Protein AF-A0A7C8E523-F1 (afdb_monomer_lite)

Radius of gyration: 15.95 Å; chains: 1; bounding box: 44×47×38 Å

Structure (mmCIF, N/CA/C/O backbone):
data_AF-A0A7C8E523-F1
#
_entry.id   AF-A0A7C8E523-F1
#
loop_
_atom_site.group_PDB
_atom_site.id
_atom_site.type_symbol
_atom_site.label_atom_id
_atom_site.label_alt_id
_atom_site.label_comp_id
_atom_site.label_asym_id
_atom_site.label_entity_id
_atom_site.label_seq_id
_atom_site.pdbx_PDB_ins_code
_atom_site.Cartn_x
_atom_site.Cartn_y
_atom_site.Cartn_z
_atom_site.occupancy
_atom_site.B_iso_or_equiv
_atom_site.auth_seq_id
_atom_site.auth_comp_id
_atom_site.auth_asym_id
_atom_site.auth_atom_id
_atom_site.pdbx_PDB_model_num
ATOM 1 N N . MET A 1 1 ? 14.913 -27.313 1.415 1.00 33.88 1 MET A N 1
ATOM 2 C CA . MET A 1 1 ? 14.276 -27.348 0.083 1.00 33.88 1 MET A CA 1
ATOM 3 C C . MET A 1 1 ? 13.780 -25.950 -0.189 1.00 33.88 1 MET A C 1
ATOM 5 O O . MET A 1 1 ? 12.986 -25.468 0.603 1.00 33.88 1 MET A O 1
ATOM 9 N N . ILE A 1 2 ? 14.310 -25.283 -1.211 1.00 31.44 2 ILE A N 1
ATOM 10 C CA . ILE A 1 2 ? 13.779 -23.993 -1.655 1.00 31.44 2 ILE A CA 1
ATOM 11 C C . ILE A 1 2 ? 12.565 -24.339 -2.511 1.00 31.44 2 ILE A C 1
ATOM 13 O O . ILE A 1 2 ? 12.725 -24.904 -3.593 1.00 31.44 2 ILE A O 1
ATOM 17 N N . ASP A 1 3 ? 11.370 -24.099 -1.979 1.00 36.22 3 ASP A N 1
ATOM 18 C CA . ASP A 1 3 ? 10.141 -24.196 -2.757 1.00 36.22 3 ASP A CA 1
ATOM 19 C C . ASP A 1 3 ? 10.175 -23.030 -3.747 1.00 36.22 3 ASP A C 1
ATOM 21 O O . ASP A 1 3 ? 10.008 -21.867 -3.385 1.00 36.22 3 ASP A O 1
ATOM 25 N N . THR A 1 4 ? 10.561 -23.323 -4.986 1.00 41.69 4 THR A N 1
ATOM 26 C CA . THR A 1 4 ? 10.609 -22.336 -6.063 1.00 41.69 4 THR A CA 1
ATOM 27 C C . THR A 1 4 ? 9.168 -22.077 -6.481 1.00 41.69 4 THR A C 1
ATOM 29 O O . THR A 1 4 ? 8.659 -22.687 -7.423 1.00 41.69 4 THR A O 1
ATOM 32 N N . GLU A 1 5 ? 8.477 -21.218 -5.725 1.00 50.28 5 GLU A N 1
ATOM 33 C CA . GLU A 1 5 ? 7.134 -20.768 -6.069 1.00 50.28 5 GLU A CA 1
ATOM 34 C C . GLU A 1 5 ? 7.181 -20.141 -7.467 1.00 50.28 5 GLU A C 1
ATOM 36 O O . GLU A 1 5 ? 7.827 -19.125 -7.726 1.00 50.28 5 GLU A O 1
ATOM 41 N N . LYS A 1 6 ? 6.543 -20.851 -8.402 1.00 57.84 6 LYS A N 1
ATOM 42 C CA . LYS A 1 6 ? 6.374 -20.477 -9.803 1.00 57.84 6 LYS A CA 1
ATOM 43 C C . LYS A 1 6 ? 5.818 -19.059 -9.880 1.00 57.84 6 LYS A C 1
ATOM 45 O O . LYS A 1 6 ? 4.938 -18.712 -9.104 1.00 57.84 6 LYS A O 1
ATOM 50 N N . ILE A 1 7 ? 6.248 -18.283 -10.871 1.00 56.88 7 ILE A N 1
ATOM 51 C CA . ILE A 1 7 ? 5.566 -17.042 -11.251 1.00 56.88 7 ILE A CA 1
ATOM 52 C C . ILE A 1 7 ? 4.082 -17.368 -11.499 1.00 56.88 7 ILE A C 1
ATOM 54 O O . ILE A 1 7 ? 3.750 -18.089 -12.442 1.00 56.88 7 ILE A O 1
ATOM 58 N N . ILE A 1 8 ? 3.195 -16.881 -10.627 1.00 62.34 8 ILE A N 1
ATOM 59 C CA . ILE A 1 8 ? 1.744 -17.064 -10.752 1.00 62.34 8 ILE A CA 1
ATOM 60 C C . ILE A 1 8 ? 1.181 -15.852 -11.488 1.00 62.34 8 ILE A C 1
ATOM 62 O O . ILE A 1 8 ? 1.245 -14.736 -10.978 1.00 62.34 8 ILE A O 1
ATOM 66 N N . VAL A 1 9 ? 0.588 -16.091 -12.660 1.00 60.28 9 VAL A N 1
ATOM 67 C CA . VAL A 1 9 ? -0.217 -15.097 -13.380 1.00 60.28 9 VAL A CA 1
ATOM 68 C C . VAL A 1 9 ? -1.675 -15.279 -12.974 1.00 60.28 9 VAL A C 1
ATOM 70 O O . VAL A 1 9 ? -2.234 -16.369 -13.084 1.00 60.28 9 VAL A O 1
ATOM 73 N N . CYS A 1 10 ? -2.291 -14.220 -12.467 1.00 70.44 10 CYS A N 1
ATOM 74 C CA . CYS A 1 10 ? -3.697 -14.200 -12.072 1.00 70.44 10 CYS A CA 1
ATOM 75 C C . CYS A 1 10 ? -4.268 -12.787 -12.187 1.00 70.44 10 CYS A C 1
ATOM 77 O O . CYS A 1 10 ? -3.531 -11.836 -12.466 1.00 70.44 10 CYS A O 1
ATOM 79 N N . THR A 1 11 ? -5.582 -12.639 -11.993 1.00 82.19 11 THR A N 1
ATOM 80 C CA . THR A 1 11 ? -6.192 -11.306 -11.988 1.00 82.19 11 THR A CA 1
ATOM 81 C C . THR A 1 11 ? -5.631 -10.473 -10.831 1.00 82.19 11 THR A C 1
ATOM 83 O O . THR A 1 11 ? -5.318 -10.998 -9.759 1.00 82.19 11 THR A O 1
ATOM 86 N N . SER A 1 12 ? -5.499 -9.160 -11.035 1.00 82.94 12 SER A N 1
ATOM 87 C CA . SER A 1 12 ? -4.821 -8.279 -10.079 1.00 82.94 12 SER A CA 1
ATOM 88 C C . SER A 1 12 ? -5.441 -8.316 -8.682 1.00 82.94 12 SER A C 1
ATOM 90 O O . SER A 1 12 ? -4.719 -8.404 -7.694 1.00 82.94 12 SER A O 1
ATOM 92 N N . SER A 1 13 ? -6.772 -8.310 -8.580 1.00 81.00 13 SER A N 1
ATOM 93 C CA . SER A 1 13 ? -7.461 -8.377 -7.287 1.00 81.00 13 SER A CA 1
ATOM 94 C C . SER A 1 13 ? -7.292 -9.728 -6.592 1.00 81.00 13 SER A C 1
ATOM 96 O O . SER A 1 13 ? -7.082 -9.751 -5.386 1.00 81.00 13 SER A O 1
ATOM 98 N N . GLU A 1 14 ? -7.330 -10.849 -7.320 1.00 85.94 14 GLU A N 1
ATOM 99 C CA . GLU A 1 14 ? -7.147 -12.182 -6.723 1.00 85.94 14 GLU A CA 1
ATOM 100 C C . GLU A 1 14 ? -5.717 -12.400 -6.228 1.00 85.94 14 GLU A C 1
ATOM 102 O O . GLU A 1 14 ? -5.513 -13.037 -5.192 1.00 85.94 14 GLU A O 1
ATOM 107 N N . ALA A 1 15 ? -4.723 -11.881 -6.957 1.00 86.81 15 ALA A N 1
ATOM 108 C CA . ALA A 1 15 ? -3.331 -11.879 -6.515 1.00 86.81 15 ALA A CA 1
ATOM 109 C C . ALA A 1 15 ? -3.206 -11.161 -5.171 1.00 86.81 15 ALA A C 1
ATOM 111 O O . ALA A 1 15 ? -2.698 -11.721 -4.203 1.00 86.81 15 ALA A O 1
ATOM 112 N N . ILE A 1 16 ? -3.745 -9.940 -5.103 1.00 91.81 16 ILE A N 1
ATOM 113 C CA . ILE A 1 16 ? -3.666 -9.101 -3.913 1.00 91.81 16 ILE A CA 1
ATOM 114 C C . ILE A 1 16 ? -4.429 -9.744 -2.749 1.00 91.81 16 ILE A C 1
ATOM 116 O O . ILE A 1 16 ? -3.859 -9.891 -1.672 1.00 91.81 16 ILE A O 1
ATOM 120 N N . SER A 1 17 ? -5.671 -10.199 -2.947 1.00 91.94 17 SER A N 1
ATOM 121 C CA . SER A 1 17 ? -6.463 -10.838 -1.885 1.00 91.94 17 SER A CA 1
ATOM 122 C C . SER A 1 17 ? -5.782 -12.086 -1.317 1.00 91.94 17 SER A C 1
ATOM 124 O O . SER A 1 17 ? -5.749 -12.257 -0.097 1.00 91.94 17 SER A O 1
ATOM 126 N N . ARG A 1 18 ? -5.191 -12.939 -2.167 1.00 91.00 18 ARG A N 1
ATOM 127 C CA . ARG A 1 18 ? -4.442 -14.121 -1.706 1.00 91.00 18 ARG A CA 1
ATOM 128 C C . ARG A 1 18 ? -3.192 -13.739 -0.930 1.00 91.00 18 ARG A C 1
ATOM 130 O O . ARG A 1 18 ? -2.948 -14.305 0.133 1.00 91.00 18 ARG A O 1
ATOM 137 N N . SER A 1 19 ? -2.435 -12.760 -1.416 1.00 92.50 19 SER A N 1
ATOM 138 C CA . SER A 1 19 ? -1.250 -12.279 -0.711 1.00 92.50 19 SER A CA 1
ATOM 139 C C . SER A 1 19 ? -1.604 -11.682 0.646 1.00 92.50 19 SER A C 1
ATOM 141 O O . SER A 1 19 ? -0.958 -12.008 1.632 1.00 92.50 19 SER A O 1
ATOM 143 N N . ILE A 1 20 ? -2.679 -10.896 0.736 1.00 92.50 20 ILE A N 1
ATOM 144 C CA . ILE A 1 20 ? -3.167 -10.305 1.992 1.00 92.50 20 ILE A CA 1
ATOM 145 C C . ILE A 1 20 ? -3.595 -11.370 3.004 1.00 92.50 20 ILE A C 1
ATOM 147 O O . ILE A 1 20 ? -3.511 -11.138 4.205 1.00 92.50 20 ILE A O 1
ATOM 151 N N . ALA A 1 21 ? -4.056 -12.539 2.563 1.00 91.38 21 ALA A N 1
ATOM 152 C CA . ALA A 1 21 ? -4.361 -13.638 3.475 1.00 91.38 21 ALA A CA 1
ATOM 153 C C . ALA A 1 21 ? -3.099 -14.320 4.037 1.00 91.38 21 ALA A C 1
ATOM 155 O O . ALA A 1 21 ? -3.162 -14.897 5.119 1.00 91.38 21 ALA A O 1
ATOM 156 N N . ARG A 1 22 ? -1.967 -14.257 3.322 1.00 92.12 22 ARG A N 1
ATOM 157 C CA . ARG A 1 22 ? -0.757 -15.041 3.621 1.00 92.12 22 ARG A CA 1
ATOM 158 C C . ARG A 1 22 ? 0.397 -14.225 4.204 1.00 92.12 22 ARG A C 1
ATOM 160 O O . ARG A 1 22 ? 1.062 -14.715 5.104 1.00 92.12 22 ARG A O 1
ATOM 167 N N . TYR A 1 23 ? 0.612 -13.004 3.724 1.00 93.81 23 TYR A N 1
ATOM 168 C CA . TYR A 1 23 ? 1.811 -12.202 3.990 1.00 93.81 23 TYR A CA 1
ATOM 169 C C . TYR A 1 23 ? 1.462 -10.896 4.687 1.00 93.81 23 TYR A C 1
ATOM 171 O O . TYR A 1 23 ? 0.597 -10.147 4.223 1.00 93.81 23 TYR A O 1
ATOM 179 N N . LYS A 1 24 ? 2.112 -10.633 5.813 1.00 92.81 24 LYS A N 1
ATOM 180 C CA . LYS A 1 24 ? 1.942 -9.442 6.641 1.00 92.81 24 LYS A CA 1
ATOM 181 C C . LYS A 1 24 ? 2.407 -8.173 5.919 1.00 92.81 24 LYS A C 1
ATOM 183 O O . LYS A 1 24 ? 1.689 -7.178 5.924 1.00 92.81 24 LYS A O 1
ATOM 188 N N . ASN A 1 25 ? 3.574 -8.197 5.287 1.00 95.62 25 ASN A N 1
ATOM 189 C CA . ASN A 1 25 ? 4.134 -7.015 4.636 1.00 95.62 25 ASN A CA 1
ATOM 190 C C . ASN A 1 25 ? 4.219 -7.246 3.125 1.00 95.62 25 ASN A C 1
ATOM 192 O O . ASN A 1 25 ? 4.961 -8.106 2.649 1.00 95.62 25 ASN A O 1
ATOM 196 N N . ILE A 1 26 ? 3.449 -6.470 2.362 1.00 96.25 26 ILE A N 1
ATOM 197 C CA . ILE A 1 26 ? 3.283 -6.633 0.913 1.00 96.25 26 ILE A CA 1
ATOM 198 C C . ILE A 1 26 ? 3.663 -5.340 0.196 1.00 96.25 26 ILE A C 1
ATOM 200 O O . ILE A 1 26 ? 3.241 -4.258 0.602 1.00 96.25 26 ILE A O 1
ATOM 204 N N . ILE A 1 27 ? 4.380 -5.457 -0.920 1.00 96.06 27 ILE A N 1
ATOM 205 C CA . ILE A 1 27 ? 4.540 -4.364 -1.886 1.00 96.06 27 ILE A CA 1
ATOM 206 C C . ILE A 1 27 ? 3.623 -4.620 -3.077 1.00 96.06 27 ILE A C 1
ATOM 208 O O . ILE A 1 27 ? 3.571 -5.726 -3.607 1.00 96.06 27 ILE A O 1
ATOM 212 N N . ILE A 1 28 ? 2.918 -3.590 -3.527 1.00 95.62 28 ILE A N 1
ATOM 213 C CA . ILE A 1 28 ? 2.158 -3.579 -4.773 1.00 95.62 28 ILE A CA 1
ATOM 214 C C . ILE A 1 28 ? 2.772 -2.517 -5.673 1.00 95.62 28 ILE A C 1
ATOM 216 O O . ILE A 1 28 ? 2.649 -1.318 -5.417 1.00 95.62 28 ILE A O 1
ATOM 220 N N . CYS A 1 29 ? 3.410 -2.955 -6.748 1.00 93.31 29 CYS A N 1
ATOM 221 C CA . CYS A 1 29 ? 4.020 -2.086 -7.741 1.00 93.31 29 CYS A CA 1
ATOM 222 C C . CYS A 1 29 ? 3.433 -2.314 -9.135 1.00 93.31 29 CYS A C 1
ATOM 224 O O . CYS A 1 29 ? 2.450 -3.037 -9.299 1.00 93.31 29 CYS A O 1
ATOM 226 N N . GLY A 1 30 ? 3.902 -1.547 -10.115 1.00 91.44 30 GLY A N 1
ATOM 227 C CA . GLY A 1 30 ? 3.398 -1.607 -11.481 1.00 91.44 30 GLY A CA 1
ATOM 228 C C . GLY A 1 30 ? 3.391 -0.256 -12.175 1.00 91.44 30 GLY A C 1
ATOM 229 O O . GLY A 1 30 ? 3.460 0.812 -11.546 1.00 91.44 30 GLY A O 1
ATOM 230 N N . ILE A 1 31 ? 3.231 -0.296 -13.494 1.00 86.31 31 ILE A N 1
ATOM 231 C CA . ILE A 1 31 ? 3.209 0.896 -14.346 1.00 86.31 31 ILE A CA 1
ATOM 232 C C . ILE A 1 31 ? 2.026 1.832 -14.019 1.00 86.31 31 ILE A C 1
ATOM 234 O O . ILE A 1 31 ? 1.123 1.532 -13.230 1.00 86.31 31 ILE A O 1
ATOM 238 N N . GLN A 1 32 ? 2.037 3.036 -14.588 1.00 86.25 32 GLN A N 1
ATOM 239 C CA . GLN A 1 32 ? 0.924 3.974 -14.436 1.00 86.25 32 GLN A CA 1
ATOM 240 C C . GLN A 1 32 ? -0.334 3.426 -15.130 1.00 86.25 32 GLN A C 1
ATOM 242 O O . GLN A 1 32 ? -0.249 2.884 -16.224 1.00 86.25 32 GLN A O 1
ATOM 247 N N . GLY A 1 33 ? -1.502 3.593 -14.502 1.00 87.06 33 GLY A N 1
ATOM 248 C CA . GLY A 1 33 ? -2.795 3.227 -15.096 1.00 87.06 33 GLY A CA 1
ATOM 249 C C . GLY A 1 33 ? -3.336 1.843 -14.723 1.00 87.06 33 GLY A C 1
ATOM 250 O O . GLY A 1 33 ? -4.537 1.637 -14.833 1.00 87.06 33 GLY A O 1
ATOM 251 N N . VAL A 1 34 ? -2.526 0.939 -14.159 1.00 91.38 34 VAL A N 1
ATOM 252 C CA . VAL A 1 34 ? -2.961 -0.430 -13.768 1.00 91.38 34 VAL A CA 1
ATOM 253 C C . VAL A 1 34 ? -3.833 -0.488 -12.501 1.00 91.38 34 VAL A C 1
ATOM 255 O O . VAL A 1 34 ? -4.129 -1.559 -11.978 1.00 91.38 34 VAL A O 1
ATOM 258 N N . GLY A 1 35 ? -4.227 0.669 -11.961 1.00 91.44 35 GLY A N 1
ATOM 259 C CA . GLY A 1 35 ? -5.176 0.755 -10.850 1.00 91.44 35 GLY A CA 1
ATOM 260 C C . GLY A 1 35 ? -4.694 0.157 -9.525 1.00 91.44 35 GLY A C 1
ATOM 261 O O . GLY A 1 35 ? -5.516 -0.409 -8.818 1.00 91.44 35 GLY A O 1
ATOM 262 N N . LYS A 1 36 ? -3.401 0.276 -9.173 1.00 93.62 36 LYS A N 1
ATOM 263 C CA . LYS A 1 36 ? -2.804 -0.295 -7.940 1.00 93.62 36 LYS A CA 1
ATOM 264 C C . LYS A 1 36 ? -3.674 -0.100 -6.697 1.00 93.62 36 LYS A C 1
ATOM 266 O O . LYS A 1 36 ? -4.232 -1.067 -6.198 1.00 93.62 36 LYS A O 1
ATOM 271 N N . LEU A 1 37 ? -3.877 1.148 -6.271 1.00 93.06 37 LEU A N 1
ATOM 272 C CA . LEU A 1 37 ? -4.675 1.462 -5.082 1.00 93.06 37 LEU A CA 1
ATOM 273 C C . LEU A 1 37 ? -6.139 1.031 -5.219 1.00 93.06 37 LEU A C 1
ATOM 275 O O . LEU A 1 37 ? -6.691 0.459 -4.289 1.00 93.06 37 LEU A O 1
ATOM 279 N N . THR A 1 38 ? -6.756 1.201 -6.389 1.00 93.69 38 THR A N 1
ATOM 280 C CA . THR A 1 38 ? -8.117 0.703 -6.645 1.00 93.69 3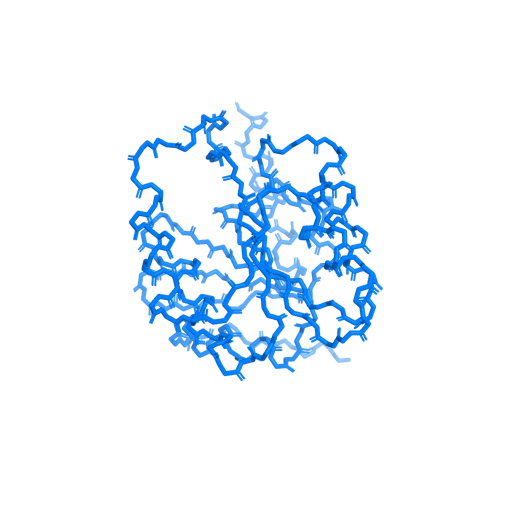8 THR A CA 1
ATOM 281 C C . THR A 1 38 ? -8.231 -0.812 -6.449 1.00 93.69 38 THR A C 1
ATOM 283 O O . THR A 1 38 ? -9.172 -1.276 -5.809 1.00 93.69 38 THR A O 1
ATOM 286 N N . ASN A 1 39 ? -7.289 -1.587 -6.988 1.00 94.88 39 ASN A N 1
ATOM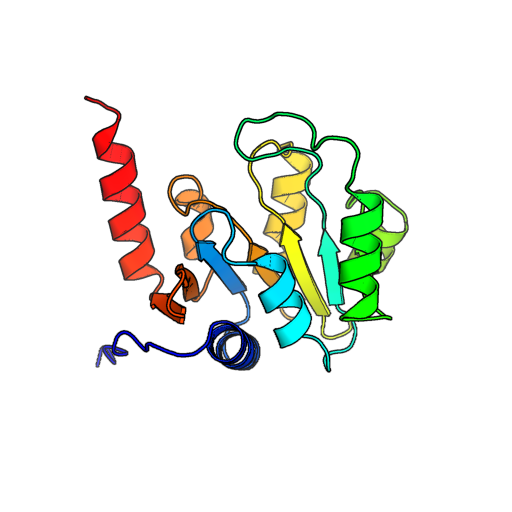 287 C CA . ASN A 1 39 ? -7.271 -3.040 -6.852 1.00 94.88 39 ASN A CA 1
ATOM 288 C C . ASN A 1 39 ? -6.963 -3.461 -5.411 1.00 94.88 39 ASN A C 1
ATOM 290 O O . ASN A 1 39 ? -7.596 -4.390 -4.918 1.00 94.88 39 ASN A O 1
ATOM 294 N N . THR A 1 40 ? -6.084 -2.738 -4.711 1.00 96.19 40 THR A N 1
ATOM 295 C CA . THR A 1 40 ? -5.821 -2.955 -3.283 1.00 96.19 40 THR A CA 1
ATOM 296 C C . THR A 1 40 ? -7.071 -2.742 -2.440 1.00 96.19 40 THR A C 1
ATOM 298 O O . THR A 1 40 ? -7.425 -3.628 -1.672 1.00 96.19 40 THR A O 1
ATOM 301 N N . ILE A 1 41 ? -7.780 -1.619 -2.617 1.00 95.88 41 ILE A N 1
ATOM 302 C CA . ILE A 1 41 ? -9.008 -1.319 -1.864 1.00 95.88 41 ILE A CA 1
ATOM 303 C C . ILE A 1 41 ? -10.085 -2.377 -2.120 1.00 95.88 41 ILE A C 1
ATOM 305 O O . ILE A 1 41 ? -10.701 -2.865 -1.177 1.00 95.88 41 ILE A O 1
ATOM 309 N N . LYS A 1 42 ? -10.265 -2.807 -3.375 1.00 94.25 42 LYS A N 1
ATOM 310 C CA . LYS A 1 42 ? -11.181 -3.913 -3.701 1.00 94.25 42 LYS A CA 1
ATOM 311 C C . LYS A 1 42 ? -10.788 -5.217 -3.006 1.00 94.25 42 LYS A C 1
ATOM 313 O O . LYS A 1 42 ? -11.661 -5.937 -2.535 1.00 94.25 42 LYS A O 1
ATOM 318 N N . ALA A 1 43 ? -9.493 -5.516 -2.928 1.00 94.94 43 ALA A N 1
ATOM 319 C CA . ALA A 1 43 ? -8.994 -6.741 -2.313 1.00 94.94 43 ALA A CA 1
ATOM 320 C C . ALA A 1 43 ? -9.164 -6.781 -0.783 1.00 94.94 43 ALA A C 1
ATOM 322 O O . ALA A 1 43 ? -9.207 -7.872 -0.215 1.00 94.94 43 ALA A O 1
ATOM 323 N N . VAL A 1 44 ? -9.286 -5.619 -0.129 1.00 95.25 44 VAL A N 1
ATOM 324 C CA . VAL A 1 44 ? -9.542 -5.477 1.319 1.00 95.25 44 VAL A CA 1
ATOM 325 C C . VAL A 1 44 ? -10.978 -5.070 1.644 1.00 95.25 44 VAL A C 1
ATOM 327 O O . VAL A 1 44 ? -11.254 -4.697 2.780 1.00 95.25 44 VAL A O 1
ATOM 330 N N . LYS A 1 45 ? -11.897 -5.120 0.672 1.00 94.62 45 LYS A N 1
ATOM 331 C CA . LYS A 1 45 ? -13.265 -4.608 0.827 1.00 94.62 45 LYS A CA 1
ATOM 332 C C . LYS A 1 45 ? -13.955 -5.137 2.088 1.00 94.62 45 LYS A C 1
ATOM 334 O O . LYS A 1 45 ? -14.450 -4.344 2.882 1.00 94.62 45 LYS A O 1
ATOM 339 N N . GLU A 1 46 ? -13.897 -6.451 2.289 1.00 93.56 46 GLU A N 1
ATOM 340 C CA . GLU A 1 46 ? -14.552 -7.159 3.398 1.00 93.56 46 GLU A CA 1
ATOM 341 C C . GLU A 1 46 ? -13.731 -7.166 4.703 1.00 93.56 46 GLU A C 1
ATOM 343 O O . GLU A 1 46 ? -14.141 -7.786 5.679 1.00 93.56 46 GLU A O 1
ATOM 348 N N . ARG A 1 47 ? -12.546 -6.535 4.739 1.00 92.62 47 ARG A N 1
ATOM 349 C CA . ARG A 1 47 ? -11.747 -6.425 5.969 1.00 92.62 47 ARG A CA 1
ATOM 350 C C . ARG A 1 47 ? -12.139 -5.181 6.745 1.00 92.62 47 ARG A C 1
ATOM 352 O O . ARG A 1 47 ? -12.212 -4.104 6.168 1.00 92.62 47 ARG A O 1
ATOM 359 N N . GLU A 1 48 ? -12.313 -5.310 8.047 1.00 93.50 48 GLU A N 1
ATOM 360 C CA . GLU A 1 48 ? -12.466 -4.162 8.942 1.00 93.50 48 GLU A CA 1
ATOM 361 C C . GLU A 1 48 ? -11.112 -3.460 9.151 1.00 93.50 48 GLU A C 1
ATOM 363 O O . GLU A 1 48 ? -10.060 -3.987 8.772 1.00 93.50 48 GLU A O 1
ATOM 368 N N . ASN A 1 49 ? -11.129 -2.263 9.745 1.00 93.62 49 ASN A N 1
ATOM 369 C CA . ASN A 1 49 ? -9.919 -1.576 10.211 1.00 93.62 49 ASN A CA 1
ATOM 370 C C . ASN A 1 49 ? -8.849 -1.365 9.127 1.00 93.62 49 ASN A C 1
ATOM 372 O O . ASN A 1 49 ? -7.655 -1.627 9.319 1.00 93.62 49 ASN A O 1
ATOM 376 N N . VAL A 1 50 ? -9.286 -0.878 7.964 1.00 95.62 50 VAL A N 1
ATOM 377 C CA . VAL A 1 50 ? -8.398 -0.534 6.850 1.00 95.62 50 VAL A CA 1
ATOM 378 C C . VAL A 1 50 ? -8.108 0.958 6.865 1.00 95.62 5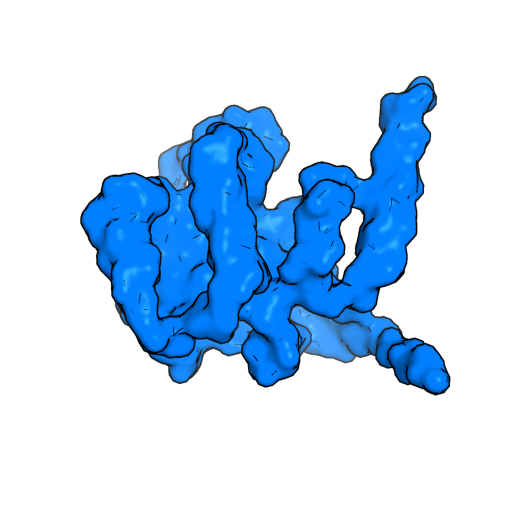0 VAL A C 1
ATOM 380 O O . VAL A 1 50 ? -9.015 1.788 6.787 1.00 95.62 50 VAL A O 1
ATOM 383 N N . TYR A 1 51 ? -6.824 1.287 6.902 1.00 95.56 51 TYR A N 1
ATOM 384 C CA . TYR A 1 51 ? -6.310 2.644 6.949 1.00 95.56 51 TYR A CA 1
ATOM 385 C C . TYR A 1 51 ? -5.509 2.935 5.686 1.00 95.56 51 TYR A C 1
ATOM 387 O O . TYR A 1 51 ? -4.719 2.105 5.242 1.00 95.56 51 TYR A O 1
ATOM 395 N N . LEU A 1 52 ? -5.693 4.119 5.111 1.00 94.94 52 LEU A N 1
ATOM 396 C CA . LEU A 1 52 ? -4.923 4.619 3.978 1.00 94.94 52 LEU A CA 1
ATOM 397 C C . LEU A 1 52 ? -4.115 5.835 4.421 1.00 94.94 52 LEU A C 1
ATOM 399 O O . LEU A 1 52 ? -4.689 6.860 4.783 1.00 94.94 52 LEU A O 1
ATOM 403 N N . VAL A 1 53 ? -2.790 5.724 4.351 1.00 91.69 53 VAL A N 1
ATOM 404 C CA . VAL A 1 53 ? -1.869 6.849 4.512 1.00 91.69 53 VAL A CA 1
ATOM 405 C C . VAL A 1 53 ? -1.548 7.397 3.137 1.00 91.69 53 VAL A C 1
ATOM 407 O O . VAL A 1 53 ? -0.855 6.779 2.321 1.00 91.69 53 VAL A O 1
ATOM 410 N N . GLU A 1 54 ? -2.048 8.592 2.887 1.00 85.62 54 GLU A N 1
ATOM 411 C CA . GLU A 1 54 ? -1.865 9.268 1.616 1.00 85.62 54 GLU A CA 1
ATOM 412 C C . GLU A 1 54 ? -0.447 9.821 1.502 1.00 85.62 54 GLU A C 1
ATOM 414 O O . GLU A 1 54 ? 0.194 10.156 2.500 1.00 85.62 54 GLU A O 1
ATOM 419 N N . ASN A 1 55 ? 0.064 9.897 0.276 1.00 82.56 55 ASN A N 1
ATOM 420 C CA . ASN A 1 55 ? 1.243 10.699 -0.025 1.00 82.56 55 ASN A CA 1
ATOM 421 C C . ASN A 1 55 ? 0.800 11.931 -0.803 1.00 82.56 55 ASN A C 1
ATOM 423 O O . ASN A 1 55 ? 0.160 11.817 -1.853 1.00 82.56 55 ASN A O 1
ATOM 427 N N . THR A 1 56 ? 1.138 13.102 -0.280 1.00 73.62 56 THR A N 1
ATOM 428 C CA . THR A 1 56 ? 0.884 14.402 -0.904 1.00 73.62 56 THR A CA 1
ATOM 429 C C . THR A 1 56 ? 1.760 14.646 -2.127 1.00 73.62 56 THR A C 1
ATOM 431 O O . THR A 1 56 ? 1.399 15.479 -2.963 1.00 73.62 56 THR A O 1
ATOM 434 N N . PHE A 1 57 ? 2.866 13.915 -2.266 1.00 74.50 57 PHE A N 1
ATOM 435 C CA . PHE A 1 57 ? 3.784 14.002 -3.393 1.00 74.50 57 PHE A CA 1
ATOM 436 C C . PHE A 1 57 ? 3.558 12.859 -4.388 1.00 74.50 57 PHE A C 1
ATOM 438 O O . PHE A 1 57 ? 3.134 11.756 -4.035 1.00 74.50 57 PHE A O 1
ATOM 445 N N . ASP A 1 58 ? 3.789 13.141 -5.666 1.00 72.25 58 ASP A N 1
ATOM 446 C CA . ASP A 1 58 ? 3.949 12.121 -6.692 1.00 72.25 58 ASP A CA 1
ATOM 447 C C . ASP A 1 58 ? 5.400 11.612 -6.743 1.00 72.25 58 ASP A C 1
ATOM 449 O O . ASP A 1 58 ? 6.285 12.079 -6.025 1.00 72.25 58 ASP A O 1
ATOM 453 N N . PHE A 1 59 ? 5.643 10.628 -7.607 1.00 67.94 59 PHE A N 1
ATOM 454 C CA . PHE A 1 59 ? 6.972 10.048 -7.811 1.00 67.94 59 PHE A CA 1
ATOM 455 C C . PHE A 1 59 ? 8.010 11.056 -8.347 1.00 67.94 59 PHE A C 1
ATOM 457 O O . PHE A 1 59 ? 9.202 10.820 -8.209 1.00 67.94 59 PHE A O 1
ATOM 464 N N . ASP A 1 60 ? 7.586 12.183 -8.927 1.00 69.75 60 ASP A N 1
ATOM 465 C CA . ASP A 1 60 ? 8.492 13.246 -9.379 1.00 69.75 60 ASP A CA 1
ATOM 466 C C . ASP A 1 60 ? 8.741 14.292 -8.269 1.00 69.75 60 ASP A C 1
ATOM 468 O O . ASP A 1 60 ? 9.369 15.324 -8.515 1.00 69.75 60 ASP A O 1
ATOM 472 N N . GLY A 1 61 ? 8.222 14.065 -7.054 1.00 69.06 61 GLY A N 1
ATOM 473 C CA . GLY A 1 61 ? 8.324 14.984 -5.919 1.00 69.06 61 GLY A CA 1
ATOM 474 C C . GLY A 1 61 ? 7.405 16.203 -6.032 1.00 69.06 61 GLY A C 1
ATOM 475 O O . GLY A 1 61 ? 7.562 17.169 -5.284 1.00 69.06 61 GLY A O 1
ATOM 476 N N . LYS A 1 62 ? 6.441 16.197 -6.958 1.00 75.62 62 LYS A N 1
ATOM 477 C CA . LYS A 1 62 ? 5.475 17.287 -7.124 1.00 75.62 62 LYS A CA 1
ATOM 478 C C . LYS A 1 62 ? 4.253 17.028 -6.263 1.00 75.62 62 LYS A C 1
ATOM 480 O O . LYS A 1 62 ? 3.796 15.900 -6.116 1.00 75.62 62 LYS A O 1
ATOM 485 N N . THR A 1 63 ? 3.672 18.089 -5.717 1.00 74.44 63 THR A N 1
ATOM 486 C CA . THR A 1 63 ? 2.413 17.977 -4.978 1.00 74.44 63 THR A CA 1
ATOM 487 C C . THR A 1 63 ? 1.295 17.505 -5.913 1.00 74.44 63 THR A C 1
ATOM 489 O O . THR A 1 63 ? 1.085 18.098 -6.975 1.00 74.44 63 THR A O 1
ATOM 492 N N . LYS A 1 64 ? 0.554 16.460 -5.524 1.00 70.25 64 LYS A N 1
ATOM 493 C CA . LYS A 1 64 ? -0.568 15.929 -6.313 1.00 70.25 64 LYS A CA 1
ATOM 494 C C . LYS A 1 64 ? -1.611 17.035 -6.575 1.00 70.25 64 LYS A C 1
ATOM 496 O O . LYS A 1 64 ? -2.052 17.732 -5.663 1.00 70.25 64 LYS A O 1
ATOM 501 N N . ALA A 1 65 ? -1.988 17.219 -7.844 1.00 60.88 65 ALA A N 1
ATOM 502 C CA . ALA A 1 65 ? -2.848 18.316 -8.299 1.00 60.88 65 ALA A CA 1
ATOM 503 C C . ALA A 1 65 ? -4.343 18.152 -7.925 1.00 60.88 65 ALA A C 1
ATOM 505 O O . ALA A 1 65 ? -4.809 17.085 -7.518 1.00 60.88 65 ALA A O 1
ATOM 506 N N . ARG A 1 66 ? -5.126 19.232 -8.106 1.00 49.19 66 ARG A N 1
ATOM 507 C CA . ARG A 1 66 ? -6.585 19.290 -7.868 1.00 49.19 66 ARG A CA 1
ATOM 508 C C . ARG A 1 66 ? -7.330 18.193 -8.649 1.00 49.19 66 ARG A C 1
ATOM 510 O O . ARG A 1 66 ? -7.180 18.077 -9.858 1.00 49.19 66 ARG A O 1
ATOM 517 N N . GLY A 1 67 ? -8.178 17.435 -7.951 1.00 58.88 67 GLY A N 1
ATOM 518 C CA . GLY A 1 67 ? -8.902 16.262 -8.476 1.00 58.88 67 GLY A CA 1
ATOM 519 C C . GLY A 1 67 ? -8.957 15.109 -7.472 1.00 58.88 67 GLY A C 1
ATOM 520 O O . GLY A 1 67 ? -9.831 14.250 -7.550 1.00 58.88 67 GLY A O 1
ATOM 521 N N . TYR A 1 68 ? -8.081 15.169 -6.469 1.00 71.62 68 TYR A N 1
ATOM 522 C CA . TYR A 1 68 ? -7.936 14.168 -5.423 1.00 71.62 68 TYR A CA 1
ATOM 523 C C . TYR A 1 68 ? -9.229 13.867 -4.660 1.00 71.62 68 TYR A C 1
ATOM 525 O O . TYR A 1 68 ? -9.541 12.706 -4.450 1.00 71.62 68 TYR A O 1
ATOM 533 N N . LYS A 1 69 ? -10.066 14.874 -4.371 1.00 79.06 69 LYS A N 1
ATOM 534 C CA . LYS A 1 69 ? -11.366 14.645 -3.719 1.00 79.06 69 LYS A CA 1
ATOM 535 C C . LYS A 1 69 ? -12.241 13.634 -4.473 1.00 79.06 69 LYS A C 1
ATOM 537 O O . LYS A 1 69 ? -12.732 12.705 -3.857 1.00 79.06 69 LYS A O 1
ATOM 542 N N . ARG A 1 70 ? -12.368 13.758 -5.803 1.00 84.94 70 ARG A N 1
ATOM 543 C CA . ARG A 1 70 ? -13.149 12.800 -6.613 1.00 84.94 70 ARG A CA 1
ATOM 544 C C . ARG A 1 70 ? -12.562 11.395 -6.552 1.00 84.94 70 ARG A C 1
ATOM 546 O O . ARG A 1 70 ? -13.294 10.417 -6.624 1.00 84.94 70 ARG A O 1
ATOM 553 N N . TYR A 1 71 ? -11.239 11.311 -6.461 1.00 85.69 71 TYR A N 1
ATOM 554 C CA . TYR A 1 71 ? -10.555 10.040 -6.315 1.00 85.69 71 TYR A CA 1
ATOM 555 C C . TYR A 1 71 ? -10.820 9.421 -4.939 1.00 85.69 71 TYR A C 1
ATOM 557 O O . TYR A 1 71 ? -11.149 8.244 -4.879 1.00 85.69 71 TYR A O 1
ATOM 565 N N . LEU A 1 72 ? -10.788 10.208 -3.861 1.00 86.12 72 LEU A N 1
ATOM 566 C CA . LEU A 1 72 ? -11.156 9.737 -2.523 1.00 86.12 72 LEU A CA 1
ATOM 567 C C . LEU A 1 72 ? -12.619 9.320 -2.441 1.00 86.12 72 LEU A C 1
ATOM 569 O O . LEU A 1 72 ? -12.898 8.240 -1.937 1.00 86.12 72 LEU A O 1
ATOM 573 N N . ASP A 1 73 ? -13.534 10.115 -2.999 1.00 90.12 73 ASP A N 1
ATOM 574 C CA . ASP A 1 73 ? -14.957 9.772 -3.085 1.00 90.12 73 ASP A CA 1
ATOM 575 C C . ASP A 1 73 ? -15.144 8.419 -3.802 1.00 90.12 73 ASP A C 1
ATOM 577 O O . ASP A 1 73 ? -15.938 7.580 -3.380 1.00 90.12 73 ASP A O 1
ATOM 581 N N . TYR A 1 74 ? -14.357 8.164 -4.853 1.00 92.81 74 TYR A N 1
ATOM 582 C CA . TYR A 1 74 ? -14.338 6.866 -5.520 1.00 92.81 74 TYR A CA 1
ATOM 583 C C . TYR A 1 74 ? -13.779 5.749 -4.625 1.00 92.81 74 TYR A C 1
ATOM 585 O O . TYR A 1 74 ? -14.383 4.681 -4.571 1.00 92.81 74 TYR A O 1
ATOM 593 N N . LEU A 1 75 ? -12.683 5.963 -3.889 1.00 92.56 75 LEU A N 1
ATOM 594 C CA . LEU A 1 75 ? -12.170 4.956 -2.948 1.00 92.56 75 LEU A CA 1
ATOM 595 C C . LEU A 1 75 ? -13.191 4.631 -1.847 1.00 92.56 75 LEU A C 1
ATOM 597 O O . LEU A 1 75 ? -13.412 3.454 -1.572 1.00 92.56 75 LEU A O 1
ATOM 601 N N . TYR A 1 76 ? -13.879 5.637 -1.304 1.00 93.94 76 TYR A N 1
ATOM 602 C CA . TYR A 1 76 ? -14.976 5.440 -0.353 1.00 93.94 76 TYR A CA 1
ATOM 603 C C . TYR A 1 76 ? -16.141 4.656 -0.962 1.00 93.94 76 TYR A C 1
ATOM 605 O O . TYR A 1 76 ? -16.708 3.797 -0.299 1.00 93.94 76 TYR A O 1
ATOM 613 N N . SER A 1 77 ? -16.467 4.871 -2.241 1.00 95.31 77 SER A N 1
ATOM 614 C CA . SER A 1 77 ? -17.499 4.067 -2.917 1.00 95.31 77 SER A CA 1
ATOM 615 C C . SER A 1 77 ? -17.123 2.585 -3.074 1.00 95.31 77 SER A C 1
ATOM 617 O O . SER A 1 77 ? -17.993 1.741 -3.278 1.00 95.31 77 SER A O 1
ATOM 619 N N . LEU A 1 78 ? -15.828 2.255 -3.000 1.00 95.06 78 LEU A N 1
ATOM 620 C CA . LEU A 1 78 ? -15.344 0.873 -3.011 1.00 95.06 78 LEU A CA 1
ATOM 621 C C . LEU A 1 78 ? -15.301 0.270 -1.603 1.00 95.06 78 LEU A C 1
ATOM 623 O O . LEU A 1 78 ? -15.517 -0.936 -1.468 1.00 95.06 78 LEU A O 1
ATOM 627 N N . LYS A 1 79 ? -15.009 1.094 -0.588 1.00 95.62 79 LYS A N 1
ATOM 628 C CA . LYS A 1 79 ? -14.953 0.726 0.827 1.00 95.62 79 LYS A CA 1
ATOM 629 C C . LYS A 1 79 ? -15.391 1.904 1.706 1.00 95.62 79 LYS A C 1
ATOM 631 O O . LYS A 1 79 ? -14.624 2.843 1.916 1.00 95.62 79 LYS A O 1
ATOM 636 N N . GLU A 1 80 ? -16.620 1.843 2.208 1.00 94.69 80 GLU A N 1
ATOM 637 C CA . GLU A 1 80 ? -17.271 2.962 2.907 1.00 94.69 80 GLU A CA 1
ATOM 638 C C . GLU A 1 80 ? -16.629 3.283 4.267 1.00 94.69 80 GLU A C 1
ATOM 640 O O . GLU A 1 80 ? -16.581 4.441 4.675 1.00 94.69 80 GLU A O 1
ATOM 645 N N . ASP A 1 81 ? -16.082 2.272 4.939 1.00 94.31 81 ASP A N 1
ATOM 646 C CA . ASP A 1 81 ? -15.415 2.324 6.246 1.00 94.31 81 ASP A CA 1
ATOM 647 C C . ASP A 1 81 ? -13.887 2.524 6.146 1.00 94.31 81 ASP A C 1
ATOM 649 O O . ASP A 1 81 ? -13.150 2.245 7.090 1.00 94.31 81 ASP A O 1
ATOM 653 N N . LEU A 1 82 ? -13.377 2.994 5.001 1.00 95.19 82 LEU A N 1
ATOM 654 C CA . LEU A 1 82 ? -11.954 3.288 4.821 1.00 95.19 82 LEU A CA 1
ATOM 655 C C . LEU A 1 82 ? -11.513 4.480 5.689 1.00 95.19 82 LEU A C 1
ATOM 657 O O . LEU A 1 82 ? -12.011 5.595 5.539 1.00 95.19 82 LEU A O 1
ATOM 661 N N . PHE A 1 83 ? -10.498 4.301 6.533 1.00 93.12 83 PHE A N 1
ATOM 662 C CA . PHE A 1 83 ? -9.944 5.396 7.329 1.00 93.12 83 PHE A CA 1
ATOM 663 C C . PHE A 1 83 ? -8.786 6.082 6.610 1.00 93.12 83 PHE A C 1
ATOM 665 O O . PHE A 1 83 ? -7.688 5.544 6.505 1.00 93.12 83 PHE A O 1
ATOM 672 N N . ILE A 1 84 ? -8.999 7.312 6.154 1.00 90.94 84 ILE A N 1
ATOM 673 C CA . ILE A 1 84 ? -7.935 8.101 5.525 1.00 90.94 84 ILE A CA 1
ATOM 674 C C . ILE A 1 84 ? -7.166 8.905 6.579 1.00 90.94 84 ILE A C 1
ATOM 676 O O . ILE A 1 84 ? -7.758 9.732 7.287 1.00 90.94 84 ILE A O 1
ATOM 680 N N . ILE A 1 85 ? -5.855 8.661 6.644 1.00 88.94 85 ILE A N 1
ATOM 681 C CA . ILE A 1 85 ? -4.875 9.353 7.481 1.00 88.94 85 ILE A CA 1
ATOM 682 C C . ILE A 1 85 ? -4.096 10.323 6.586 1.00 88.94 85 ILE A C 1
ATOM 684 O O . ILE A 1 85 ? -3.286 9.918 5.753 1.00 88.94 85 ILE A O 1
ATOM 688 N N . ASP A 1 86 ? -4.339 11.616 6.777 1.00 80.69 86 ASP A N 1
ATOM 689 C CA . ASP A 1 86 ? -3.657 12.709 6.079 1.00 80.69 86 ASP A CA 1
ATOM 690 C C . ASP A 1 86 ? -2.214 12.893 6.570 1.00 80.69 86 ASP A C 1
ATOM 692 O O . ASP A 1 86 ? -1.307 13.159 5.784 1.00 80.69 86 ASP A O 1
ATOM 696 N N . LYS A 1 87 ? -2.002 12.745 7.882 1.00 78.94 87 LYS A N 1
ATOM 697 C CA . LYS A 1 87 ? -0.693 12.755 8.544 1.00 78.94 87 LYS A CA 1
ATOM 698 C C . LYS A 1 87 ? -0.683 11.767 9.695 1.00 78.94 87 LYS A C 1
ATOM 700 O O . LYS A 1 87 ? -1.630 11.730 10.480 1.00 78.94 87 LYS A O 1
ATOM 705 N N . MET A 1 88 ? 0.425 11.056 9.886 1.00 80.94 88 MET A N 1
ATOM 706 C CA . MET A 1 88 ? 0.581 10.145 11.030 1.00 80.94 88 MET A CA 1
ATOM 707 C C . MET A 1 88 ? 0.532 10.864 12.389 1.00 80.94 88 MET A C 1
ATOM 709 O O . MET A 1 88 ? 0.205 10.255 13.400 1.00 80.94 88 MET A O 1
ATOM 713 N N . THR A 1 89 ? 0.802 12.171 12.415 1.00 78.75 89 THR A N 1
ATOM 714 C CA . THR A 1 89 ? 0.716 13.016 13.616 1.00 78.75 89 THR A CA 1
ATOM 715 C C . THR A 1 89 ? -0.683 13.577 13.890 1.00 78.75 89 THR A C 1
ATOM 717 O O . THR A 1 89 ? -0.895 14.175 14.948 1.00 78.75 89 THR A O 1
ATOM 720 N N . SER A 1 90 ? -1.632 13.407 12.962 1.00 82.94 90 SER A N 1
ATOM 721 C CA . SER A 1 90 ? -3.036 13.789 13.154 1.00 82.94 90 SER A CA 1
ATOM 722 C C . SER A 1 90 ? -3.701 12.934 14.237 1.00 82.94 90 SER A C 1
ATOM 724 O O . SER A 1 90 ? -3.201 11.867 14.594 1.00 82.94 90 SER A O 1
ATOM 726 N N . ASP A 1 91 ? -4.872 13.349 14.721 1.00 84.56 91 ASP A N 1
ATOM 727 C CA . ASP A 1 91 ? -5.638 12.560 15.695 1.00 84.56 91 ASP A CA 1
ATOM 728 C C . ASP A 1 91 ? -6.024 11.179 15.146 1.00 84.56 91 ASP A C 1
ATOM 730 O O . ASP A 1 91 ? -6.006 10.195 15.880 1.00 84.56 91 ASP A O 1
ATOM 734 N N . LYS A 1 92 ? -6.280 11.073 13.834 1.00 84.88 92 LYS A N 1
ATOM 735 C CA . LYS A 1 92 ? -6.515 9.784 13.167 1.00 84.88 92 LYS A CA 1
ATOM 736 C C . LYS A 1 92 ? -5.262 8.913 13.142 1.00 84.88 92 LYS A C 1
ATOM 738 O O . LYS A 1 92 ? -5.356 7.711 13.363 1.00 84.88 92 LYS A O 1
ATOM 743 N N . GLY A 1 93 ? -4.100 9.515 12.890 1.00 83.62 93 GLY A N 1
ATOM 744 C CA . GLY A 1 93 ? -2.814 8.821 12.928 1.00 83.62 93 GLY A CA 1
ATOM 745 C C . GLY A 1 93 ? -2.473 8.314 14.331 1.00 83.62 93 GLY A C 1
ATOM 746 O O . GLY A 1 93 ? -2.085 7.159 14.488 1.00 83.62 93 GLY A O 1
ATOM 747 N N . LYS A 1 94 ? -2.715 9.128 15.365 1.00 84.62 94 LYS A N 1
ATOM 748 C CA . LYS A 1 94 ? -2.557 8.724 16.771 1.00 84.62 94 LYS A CA 1
ATOM 749 C C . LYS A 1 94 ? -3.520 7.607 17.162 1.00 84.62 94 LYS A C 1
ATOM 751 O O . LYS A 1 94 ? -3.076 6.602 17.703 1.00 84.62 94 LYS A O 1
ATOM 756 N N . ALA A 1 95 ? -4.804 7.734 16.821 1.00 85.12 95 ALA A N 1
ATOM 757 C CA . ALA A 1 95 ? -5.796 6.689 17.072 1.00 85.12 95 ALA A CA 1
ATOM 758 C C . ALA A 1 95 ? -5.421 5.372 16.373 1.00 85.12 95 ALA A C 1
ATOM 760 O O . ALA A 1 95 ? -5.546 4.296 16.958 1.00 85.12 95 ALA A O 1
ATOM 761 N N . PHE A 1 96 ? -4.896 5.454 15.145 1.00 87.50 96 PHE A N 1
ATOM 762 C CA . PHE A 1 96 ? -4.337 4.296 14.458 1.00 87.50 96 PHE A CA 1
ATOM 763 C C . PHE A 1 96 ? -3.166 3.690 15.236 1.00 87.50 96 PHE A C 1
ATOM 765 O O . PHE A 1 96 ? -3.170 2.484 15.436 1.00 87.50 96 PHE A O 1
ATOM 772 N N . ILE A 1 97 ? -2.199 4.488 15.702 1.00 85.50 97 ILE A N 1
ATOM 773 C CA . ILE A 1 97 ? -1.037 4.012 16.478 1.00 85.50 97 ILE A CA 1
ATOM 774 C C . ILE A 1 97 ? -1.466 3.322 17.783 1.00 85.50 97 ILE A C 1
ATOM 776 O O . ILE A 1 97 ? -0.917 2.280 18.145 1.00 85.50 97 ILE A O 1
ATOM 780 N N . GLU A 1 98 ? -2.441 3.893 18.488 1.00 85.81 98 GLU A N 1
ATOM 781 C CA . GLU A 1 98 ? -2.886 3.432 19.807 1.00 85.81 98 GLU A CA 1
ATOM 782 C C . GLU A 1 98 ? -3.771 2.181 19.753 1.00 85.81 98 GLU A C 1
ATOM 784 O O . GLU A 1 98 ? -3.791 1.410 20.717 1.00 85.81 98 GLU A O 1
ATOM 789 N N . SER A 1 99 ? -4.462 1.945 18.631 1.00 84.75 99 SER A N 1
ATOM 790 C CA . SER A 1 99 ? -5.299 0.757 18.444 1.00 84.75 99 SER A CA 1
ATOM 791 C C . SER A 1 99 ? -4.498 -0.548 18.628 1.00 84.75 99 SER A C 1
ATOM 793 O O . SER A 1 99 ? -3.276 -0.604 18.438 1.00 84.75 99 SER A O 1
ATOM 795 N N . LYS A 1 100 ? -5.191 -1.615 19.035 1.00 83.00 100 LYS A N 1
ATOM 796 C CA . LYS A 1 100 ? -4.644 -2.969 19.254 1.00 83.00 100 LYS A CA 1
ATOM 797 C C . LYS A 1 100 ? -5.350 -4.039 18.420 1.00 83.00 100 LYS A C 1
ATOM 799 O O . LYS A 1 100 ? -5.137 -5.224 18.636 1.00 83.00 100 LYS A O 1
ATOM 804 N N . GLU A 1 101 ? -6.202 -3.625 17.492 1.00 87.12 101 GLU A N 1
ATOM 805 C CA . GLU A 1 101 ? -6.944 -4.536 16.620 1.00 87.12 101 GLU A CA 1
ATOM 806 C C . GLU A 1 101 ? -6.076 -4.985 15.430 1.00 87.12 101 GLU A C 1
ATOM 808 O O . GLU A 1 101 ? -5.088 -4.315 15.104 1.00 87.12 101 GLU A O 1
ATOM 813 N N . ASP A 1 102 ? -6.440 -6.099 14.777 1.00 89.31 102 ASP A N 1
ATOM 814 C CA . ASP A 1 102 ? -5.847 -6.492 13.486 1.00 89.31 102 ASP A CA 1
ATOM 815 C C . ASP A 1 102 ? -6.200 -5.420 12.452 1.00 89.31 102 ASP A C 1
ATOM 817 O O . ASP A 1 102 ? -7.376 -5.130 12.215 1.00 89.31 102 ASP A O 1
ATOM 821 N N . ARG A 1 103 ? -5.176 -4.785 11.883 1.00 93.12 103 ARG A N 1
ATOM 822 C CA . ARG A 1 103 ? -5.327 -3.613 11.015 1.00 93.12 103 ARG A CA 1
ATOM 823 C C . ARG A 1 103 ? -4.594 -3.808 9.709 1.00 93.12 103 ARG A C 1
ATOM 825 O O . ARG A 1 103 ? -3.494 -4.359 9.667 1.00 93.12 103 ARG A O 1
ATOM 832 N N . VAL A 1 104 ? -5.155 -3.242 8.646 1.00 95.56 104 VAL A N 1
ATOM 833 C CA . VAL A 1 104 ? -4.455 -3.107 7.367 1.00 95.56 104 VAL A CA 1
ATOM 834 C C . VAL A 1 104 ? -4.063 -1.652 7.167 1.00 95.56 104 VAL A C 1
ATOM 836 O O . VAL A 1 104 ? -4.925 -0.781 7.099 1.00 95.56 104 VAL A O 1
ATOM 839 N N . LEU A 1 105 ? -2.767 -1.395 7.035 1.00 96.19 105 LEU A N 1
ATOM 840 C CA . LEU A 1 105 ? -2.215 -0.090 6.703 1.00 96.19 105 LEU A CA 1
ATOM 841 C C . LEU A 1 105 ? -1.782 -0.070 5.239 1.00 96.19 105 LEU A C 1
ATOM 843 O O . LEU A 1 105 ? -0.800 -0.704 4.862 1.00 96.19 105 LEU A O 1
ATOM 847 N N . ILE A 1 106 ? -2.496 0.680 4.411 1.00 96.81 106 ILE A N 1
ATOM 848 C CA . ILE A 1 106 ? -2.147 0.924 3.014 1.00 96.81 106 ILE A CA 1
ATOM 849 C C . ILE A 1 106 ? -1.354 2.225 2.939 1.00 96.81 106 ILE A C 1
ATOM 851 O O . ILE A 1 106 ? -1.836 3.273 3.361 1.00 96.81 106 ILE A O 1
ATOM 855 N N . VAL A 1 107 ? -0.154 2.176 2.371 1.00 94.38 107 VAL A N 1
ATOM 856 C CA . VAL A 1 107 ? 0.720 3.342 2.195 1.00 94.38 107 VAL A CA 1
ATOM 857 C C . VAL A 1 107 ? 0.818 3.661 0.706 1.00 94.38 107 VAL A C 1
ATOM 859 O O . VAL A 1 107 ? 1.342 2.858 -0.060 1.00 94.38 107 VAL A O 1
ATOM 862 N N . ASP A 1 108 ? 0.317 4.822 0.275 1.00 90.94 108 ASP A N 1
ATOM 863 C CA . ASP A 1 108 ? 0.377 5.255 -1.133 1.00 90.94 108 ASP A CA 1
ATOM 864 C C . ASP A 1 108 ? 1.726 5.914 -1.457 1.00 90.94 108 ASP A C 1
ATOM 866 O O . ASP A 1 108 ? 1.818 7.130 -1.585 1.00 90.94 108 ASP A O 1
ATOM 870 N N . GLY A 1 109 ? 2.782 5.114 -1.567 1.00 88.19 109 GLY A N 1
ATOM 871 C CA . GLY A 1 109 ? 4.134 5.537 -1.926 1.00 88.19 109 GLY A CA 1
ATOM 872 C C . GLY A 1 109 ? 4.917 6.134 -0.761 1.00 88.19 109 GLY A C 1
ATOM 873 O O . GLY A 1 109 ? 4.355 6.745 0.153 1.00 88.19 109 GLY A O 1
ATOM 874 N N . ILE A 1 110 ? 6.239 5.978 -0.816 1.00 85.56 110 ILE A N 1
ATOM 875 C CA . ILE A 1 110 ? 7.177 6.544 0.169 1.00 85.56 110 ILE A CA 1
ATOM 876 C C . ILE A 1 110 ? 7.989 7.724 -0.373 1.00 85.56 110 ILE A C 1
ATOM 878 O O . ILE A 1 110 ? 8.493 8.536 0.399 1.00 85.56 110 ILE A O 1
ATOM 882 N N . PHE A 1 111 ? 8.116 7.836 -1.697 1.00 82.12 111 PHE A N 1
ATOM 883 C CA . PHE A 1 111 ? 8.955 8.855 -2.314 1.00 82.12 111 PHE A CA 1
ATOM 884 C C . PHE A 1 111 ? 8.430 10.264 -2.008 1.00 82.12 111 PHE A C 1
ATOM 886 O O . PHE A 1 111 ? 7.228 10.519 -2.097 1.00 82.12 111 PHE A O 1
ATOM 893 N N . GLY A 1 112 ? 9.330 11.179 -1.644 1.00 79.00 112 GLY A N 1
ATOM 894 C CA . GLY A 1 112 ? 8.990 12.562 -1.296 1.00 79.00 112 GLY A CA 1
ATOM 895 C C . G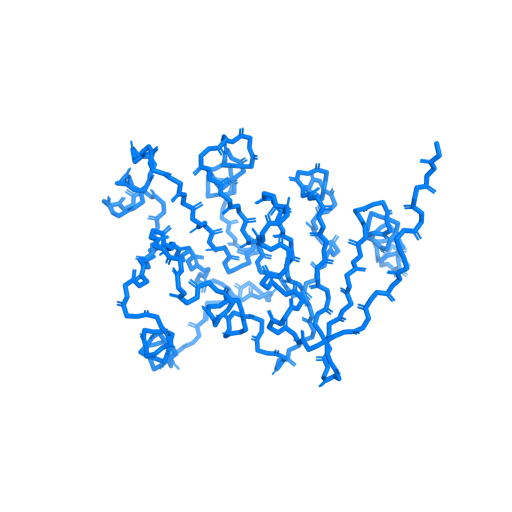LY A 1 112 ? 8.443 12.762 0.123 1.00 79.00 112 GLY A C 1
ATOM 896 O O . GLY A 1 112 ? 8.237 13.907 0.523 1.00 79.00 112 GLY A O 1
ATOM 897 N N . ARG A 1 113 ? 8.241 11.691 0.904 1.00 85.06 113 ARG A N 1
ATOM 898 C CA . ARG A 1 113 ? 7.956 11.810 2.343 1.00 85.06 113 ARG A CA 1
ATOM 899 C C . ARG A 1 113 ? 9.209 12.244 3.100 1.00 85.06 113 ARG A C 1
ATOM 901 O O . ARG A 1 113 ? 10.326 11.942 2.686 1.00 85.06 113 ARG A O 1
ATOM 908 N N . ASN A 1 114 ? 9.022 12.948 4.215 1.00 84.25 114 ASN A N 1
ATOM 909 C CA . ASN A 1 114 ? 10.143 13.289 5.095 1.00 84.25 114 ASN A CA 1
ATOM 910 C C . ASN A 1 114 ? 10.582 12.076 5.940 1.00 84.25 114 ASN A C 1
ATOM 912 O O . ASN A 1 114 ? 9.834 11.111 6.096 1.00 84.25 114 ASN A O 1
ATOM 916 N N . GLU A 1 115 ? 11.788 12.150 6.507 1.00 86.00 115 GLU A N 1
ATOM 917 C CA . GLU A 1 115 ? 12.390 11.069 7.304 1.00 86.00 115 GLU A CA 1
ATOM 918 C C . GLU A 1 115 ? 11.504 10.635 8.478 1.00 86.00 115 GLU A C 1
ATOM 920 O O . GLU A 1 115 ? 11.307 9.443 8.679 1.00 86.00 115 GLU A O 1
ATOM 925 N N . GLN A 1 116 ? 10.882 11.582 9.190 1.00 85.62 116 GLN A N 1
ATOM 926 C CA . GLN A 1 116 ? 10.014 11.273 10.334 1.00 85.62 116 GLN A CA 1
ATOM 927 C C . GLN A 1 116 ? 8.794 10.438 9.924 1.00 85.62 116 GLN A C 1
ATOM 929 O O . GLN A 1 116 ? 8.404 9.510 10.628 1.00 85.62 116 GLN A O 1
ATOM 934 N N . GLU A 1 117 ? 8.176 10.743 8.780 1.00 84.50 117 GLU A N 1
ATOM 935 C CA . GLU A 1 117 ? 7.071 9.938 8.253 1.00 84.50 117 GLU A CA 1
ATOM 936 C C . GLU A 1 117 ? 7.530 8.533 7.859 1.00 84.50 117 GLU A C 1
ATOM 938 O O . GLU A 1 117 ? 6.826 7.563 8.141 1.00 84.50 117 GLU A O 1
ATOM 943 N N . ILE A 1 118 ? 8.704 8.416 7.231 1.00 87.75 118 ILE A N 1
ATOM 944 C CA . ILE A 1 118 ? 9.277 7.125 6.835 1.00 87.75 118 ILE A CA 1
ATOM 945 C C . ILE A 1 118 ? 9.607 6.282 8.069 1.00 87.75 118 ILE A C 1
ATOM 947 O O . ILE A 1 118 ? 9.268 5.101 8.089 1.00 87.75 118 ILE A O 1
ATOM 951 N N . GLU A 1 119 ? 10.207 6.864 9.107 1.00 87.75 119 GLU A N 1
ATOM 952 C CA . GLU A 1 119 ? 10.496 6.185 10.376 1.00 87.75 119 GLU A CA 1
ATOM 953 C C . GLU A 1 119 ? 9.219 5.665 11.043 1.00 87.75 119 GLU A C 1
ATOM 955 O O . GLU A 1 119 ? 9.146 4.497 11.431 1.00 87.75 119 GLU A O 1
ATOM 960 N N . VAL A 1 120 ? 8.178 6.502 11.119 1.00 87.75 120 VAL A N 1
ATOM 961 C CA . VAL A 1 120 ? 6.886 6.102 11.687 1.00 87.75 120 VAL A CA 1
ATOM 962 C C . VAL A 1 120 ? 6.264 4.964 10.880 1.00 87.75 120 VAL A C 1
ATOM 964 O O . VAL A 1 120 ? 5.864 3.964 11.471 1.00 87.75 120 VAL A O 1
ATOM 967 N N . ILE A 1 121 ? 6.222 5.063 9.546 1.00 88.88 121 ILE A N 1
ATOM 968 C CA . ILE A 1 121 ? 5.720 3.981 8.682 1.00 88.88 121 ILE A CA 1
ATOM 969 C C . ILE A 1 121 ? 6.538 2.700 8.895 1.00 88.88 121 ILE A C 1
ATOM 971 O O . ILE A 1 121 ? 5.968 1.620 9.057 1.00 88.88 121 ILE A O 1
ATOM 975 N N . SER A 1 122 ? 7.863 2.829 8.956 1.00 88.69 122 SER A N 1
ATOM 976 C CA . SER A 1 122 ? 8.779 1.697 9.093 1.00 88.69 122 SER A CA 1
ATOM 977 C C . SER A 1 122 ? 8.610 0.964 10.419 1.00 88.69 122 SER A C 1
ATOM 979 O O . SER A 1 122 ? 8.754 -0.257 10.472 1.00 88.69 122 SER A O 1
ATOM 981 N N . SER A 1 123 ? 8.225 1.678 11.481 1.00 89.56 123 SER A N 1
ATOM 982 C CA . SER A 1 123 ? 7.943 1.075 12.787 1.00 89.56 123 SER A CA 1
ATOM 983 C C . SER A 1 123 ? 6.791 0.057 12.757 1.00 89.56 123 SER A C 1
ATOM 985 O O . SER A 1 123 ? 6.757 -0.853 13.588 1.00 89.56 123 SER A O 1
ATOM 987 N N . PHE A 1 124 ? 5.873 0.144 11.783 1.00 90.50 124 PHE A N 1
ATOM 988 C CA . PHE A 1 124 ? 4.761 -0.804 11.669 1.00 90.50 124 PHE A CA 1
ATOM 989 C C . PHE A 1 124 ? 5.142 -2.126 11.009 1.00 90.50 124 PHE A C 1
ATOM 991 O O . PHE A 1 124 ? 4.451 -3.114 11.240 1.00 90.50 124 PHE A O 1
ATOM 998 N N . PHE A 1 125 ? 6.241 -2.194 10.250 1.00 89.25 125 PHE A N 1
ATOM 999 C CA . PHE A 1 125 ? 6.656 -3.449 9.610 1.00 89.25 125 PHE A CA 1
ATOM 1000 C C . PHE A 1 125 ? 6.926 -4.558 10.636 1.00 89.25 125 PHE A C 1
ATOM 1002 O O . PHE A 1 125 ? 6.592 -5.723 10.405 1.00 89.25 125 PHE A O 1
ATOM 1009 N N . GLU A 1 126 ? 7.447 -4.189 11.807 1.00 86.06 126 GLU A N 1
ATOM 1010 C CA . GLU A 1 126 ? 7.754 -5.107 12.910 1.00 86.06 126 GLU A CA 1
ATOM 1011 C C . GLU A 1 126 ? 6.555 -5.335 13.853 1.00 86.06 126 GLU A C 1
ATOM 1013 O O . GLU A 1 126 ? 6.541 -6.282 14.635 1.00 86.06 126 GLU A O 1
ATOM 1018 N N . ASN A 1 127 ? 5.496 -4.521 13.771 1.00 82.69 127 ASN A N 1
ATOM 1019 C CA . ASN A 1 127 ? 4.352 -4.596 14.684 1.00 82.69 127 ASN A CA 1
ATOM 1020 C C . ASN A 1 127 ? 3.403 -5.740 14.298 1.00 82.69 127 ASN A C 1
ATOM 1022 O O . ASN A 1 127 ? 2.850 -5.721 13.203 1.00 82.69 127 ASN A O 1
ATOM 1026 N N . TYR A 1 128 ? 3.234 -6.756 15.148 1.00 71.56 128 TYR A N 1
ATOM 1027 C CA . TYR A 1 128 ? 2.478 -7.975 14.814 1.00 71.56 128 TYR A CA 1
ATOM 1028 C C . TYR A 1 128 ? 1.005 -7.735 14.456 1.00 71.56 128 TYR A C 1
ATOM 1030 O O . TYR A 1 128 ? 0.472 -8.482 13.639 1.00 71.56 128 TYR A O 1
ATOM 1038 N N . ASP A 1 129 ? 0.389 -6.678 14.987 1.00 87.75 129 ASP A N 1
ATOM 1039 C CA . ASP A 1 129 ? -1.044 -6.398 14.811 1.00 87.75 129 ASP A CA 1
ATOM 1040 C C . ASP A 1 129 ? -1.344 -5.540 13.566 1.00 87.75 129 ASP A C 1
ATOM 1042 O O . ASP A 1 129 ? -2.481 -5.117 13.348 1.00 87.75 129 ASP A O 1
ATOM 1046 N N . VAL A 1 130 ? -0.320 -5.214 12.768 1.00 93.62 130 VAL A N 1
ATOM 1047 C CA . VAL A 1 130 ? -0.455 -4.355 11.587 1.00 93.62 130 VAL A CA 1
ATOM 1048 C C . VAL A 1 130 ? 0.070 -5.071 10.349 1.00 93.62 130 VAL A C 1
ATOM 1050 O O . VAL A 1 130 ? 1.242 -5.433 10.258 1.00 93.62 130 VAL A O 1
ATOM 1053 N N . ARG A 1 131 ? -0.806 -5.223 9.357 1.00 94.69 131 ARG A N 1
ATOM 1054 C CA . ARG A 1 131 ? -0.472 -5.663 8.003 1.00 94.69 131 ARG A CA 1
ATOM 1055 C C . ARG A 1 131 ? -0.180 -4.446 7.142 1.00 94.69 131 ARG A C 1
ATOM 1057 O O . ARG A 1 131 ? -1.080 -3.635 6.925 1.00 94.69 131 ARG A O 1
ATOM 1064 N N . VAL A 1 132 ? 1.040 -4.313 6.630 1.00 96.50 132 VAL A N 1
ATOM 1065 C CA . VAL A 1 132 ? 1.413 -3.158 5.806 1.00 96.50 132 VAL A CA 1
ATOM 1066 C C . VAL A 1 132 ? 1.372 -3.518 4.325 1.00 96.50 132 VAL A C 1
ATOM 1068 O O . VAL A 1 132 ? 1.991 -4.482 3.880 1.00 96.50 132 VAL A O 1
ATOM 1071 N N . ILE A 1 133 ? 0.651 -2.716 3.545 1.00 97.31 133 ILE A N 1
ATOM 1072 C CA . ILE A 1 133 ? 0.603 -2.798 2.088 1.00 97.31 133 ILE A CA 1
ATOM 1073 C C . ILE A 1 133 ? 1.185 -1.507 1.525 1.00 97.31 133 ILE A C 1
ATOM 1075 O O . ILE A 1 133 ? 0.521 -0.469 1.501 1.00 97.31 133 ILE A O 1
ATOM 1079 N N . LEU A 1 134 ? 2.424 -1.566 1.052 1.00 95.75 134 LEU A N 1
ATOM 1080 C CA . LEU A 1 134 ? 3.059 -0.449 0.369 1.00 95.75 134 LEU A CA 1
ATOM 1081 C C . LEU A 1 134 ? 2.674 -0.467 -1.108 1.00 95.75 134 LEU A C 1
ATOM 1083 O O . LEU A 1 134 ? 2.946 -1.428 -1.817 1.00 95.75 134 LEU A O 1
ATOM 1087 N N . ILE A 1 135 ? 2.069 0.610 -1.590 1.00 94.44 135 ILE A N 1
ATOM 1088 C CA . ILE A 1 135 ? 1.836 0.826 -3.013 1.00 94.44 135 ILE A CA 1
ATOM 1089 C C . ILE A 1 135 ? 2.943 1.724 -3.531 1.00 94.44 135 ILE A C 1
ATOM 1091 O O . ILE A 1 135 ? 3.029 2.872 -3.120 1.00 94.44 135 ILE A O 1
ATOM 1095 N N . ASP A 1 136 ? 3.750 1.245 -4.468 1.00 90.75 136 ASP A N 1
ATOM 1096 C CA . ASP A 1 136 ? 4.783 2.069 -5.095 1.00 90.75 136 ASP A CA 1
ATOM 1097 C C . ASP A 1 136 ? 4.703 1.990 -6.624 1.00 90.75 136 ASP A C 1
ATOM 1099 O O . ASP A 1 136 ? 4.026 1.145 -7.210 1.00 90.75 136 ASP A O 1
ATOM 1103 N N . ARG A 1 137 ? 5.346 2.924 -7.316 1.00 86.44 137 ARG A N 1
ATOM 1104 C CA . ARG A 1 137 ? 5.528 2.861 -8.765 1.00 86.44 137 ARG A CA 1
ATOM 1105 C C . ARG A 1 137 ? 6.712 1.973 -9.131 1.00 86.44 137 ARG A C 1
ATOM 1107 O O . ARG A 1 137 ? 6.656 1.332 -10.176 1.00 86.44 137 ARG A O 1
ATOM 1114 N N . CYS A 1 138 ? 7.777 1.969 -8.330 1.00 82.38 138 CYS A N 1
ATOM 1115 C CA . CYS A 1 138 ? 9.020 1.299 -8.691 1.00 82.38 138 CYS A CA 1
ATOM 1116 C C . CYS A 1 138 ? 9.768 0.781 -7.461 1.00 82.38 138 CYS A C 1
ATOM 1118 O O . CYS A 1 138 ? 10.038 1.532 -6.532 1.00 82.38 138 CYS A O 1
ATOM 1120 N N . ILE A 1 139 ? 10.200 -0.480 -7.511 1.00 87.38 139 ILE A N 1
ATOM 1121 C CA . ILE A 1 139 ? 10.980 -1.113 -6.436 1.00 87.38 139 ILE A CA 1
ATOM 1122 C C . ILE A 1 139 ? 12.411 -0.576 -6.308 1.00 87.38 139 ILE A C 1
ATOM 1124 O O . ILE A 1 139 ? 13.080 -0.846 -5.321 1.00 87.38 139 ILE A O 1
ATOM 1128 N N . ARG A 1 140 ? 12.883 0.194 -7.296 1.00 83.00 140 ARG A N 1
ATOM 1129 C CA . ARG A 1 140 ? 14.268 0.671 -7.400 1.00 83.00 140 ARG A CA 1
ATOM 1130 C C . ARG A 1 140 ? 14.767 1.427 -6.162 1.00 83.00 140 ARG A C 1
ATOM 1132 O O . ARG A 1 140 ? 15.937 1.329 -5.817 1.00 83.00 140 ARG A O 1
ATOM 1139 N N . TYR A 1 141 ? 13.900 2.215 -5.535 1.00 79.62 141 TYR A N 1
ATOM 1140 C CA . TYR A 1 141 ? 14.259 3.047 -4.378 1.00 79.62 141 TYR A CA 1
ATOM 1141 C C . TYR A 1 141 ? 13.909 2.386 -3.048 1.00 79.62 141 TYR A C 1
ATOM 1143 O O . TYR A 1 141 ? 13.960 3.035 -2.010 1.00 79.62 141 TYR A O 1
ATOM 1151 N N . LEU A 1 142 ? 13.502 1.118 -3.088 1.00 85.56 142 LEU A N 1
ATOM 1152 C CA . LEU A 1 142 ? 13.047 0.389 -1.915 1.00 85.56 142 LEU A CA 1
ATOM 1153 C C . LEU A 1 142 ? 14.129 -0.535 -1.356 1.00 85.56 142 LEU A C 1
ATOM 1155 O O . LEU A 1 142 ? 13.831 -1.225 -0.394 1.00 85.56 142 LEU A O 1
ATOM 1159 N N . GLU A 1 143 ? 15.340 -0.572 -1.932 1.00 86.06 143 GLU A N 1
ATOM 1160 C CA . GLU A 1 143 ? 16.392 -1.553 -1.600 1.00 86.06 143 GLU A CA 1
ATOM 1161 C C . GLU A 1 143 ? 16.555 -1.756 -0.088 1.00 86.06 143 GLU A C 1
ATOM 1163 O O . GLU A 1 143 ? 16.387 -2.874 0.394 1.00 86.06 143 GLU A O 1
ATOM 1168 N N . ASP A 1 144 ? 16.729 -0.664 0.659 1.00 83.56 144 ASP A N 1
ATOM 1169 C CA . ASP A 1 144 ? 16.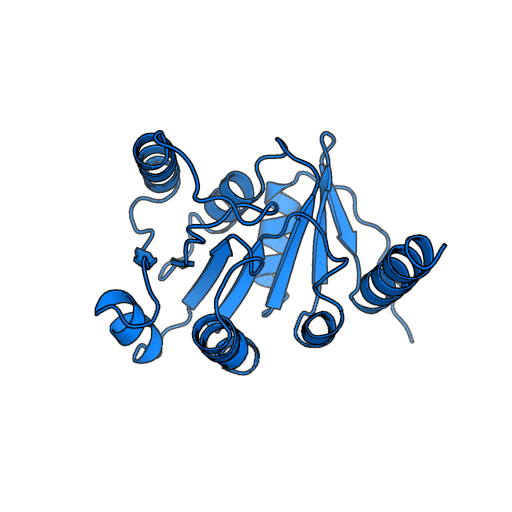952 -0.683 2.111 1.00 83.56 144 ASP A CA 1
ATOM 1170 C C . ASP A 1 144 ? 15.743 -1.170 2.929 1.00 83.56 144 ASP A C 1
ATOM 1172 O O . ASP A 1 144 ? 15.883 -1.562 4.087 1.00 83.56 144 ASP A O 1
ATOM 1176 N N . MET A 1 145 ? 14.539 -1.142 2.354 1.00 87.44 145 MET A N 1
ATOM 1177 C CA . MET A 1 145 ? 13.314 -1.590 3.017 1.00 87.44 145 MET A CA 1
ATOM 1178 C C . MET A 1 145 ? 12.749 -2.891 2.459 1.00 87.44 145 MET A C 1
ATOM 1180 O O . MET A 1 145 ? 11.861 -3.457 3.090 1.00 87.44 145 MET A O 1
ATOM 1184 N N . LEU A 1 146 ? 13.245 -3.389 1.321 1.00 89.75 146 LEU A N 1
ATOM 1185 C CA . LEU A 1 146 ? 12.741 -4.609 0.685 1.00 89.75 146 LEU A CA 1
ATOM 1186 C C . LEU A 1 146 ? 12.789 -5.807 1.640 1.00 89.75 146 LEU A C 1
ATOM 1188 O O . LEU A 1 146 ? 11.857 -6.604 1.651 1.00 89.75 146 LEU A O 1
ATOM 1192 N N . GLU A 1 147 ? 13.808 -5.887 2.498 1.00 89.94 147 GLU A N 1
ATOM 1193 C CA . GLU A 1 147 ? 13.959 -6.948 3.505 1.00 89.94 147 GLU A CA 1
ATOM 1194 C C . GLU A 1 147 ? 12.842 -6.972 4.563 1.00 89.94 147 GLU A C 1
ATOM 1196 O O . GLU A 1 147 ? 12.676 -7.965 5.268 1.00 89.94 147 GLU A O 1
ATOM 1201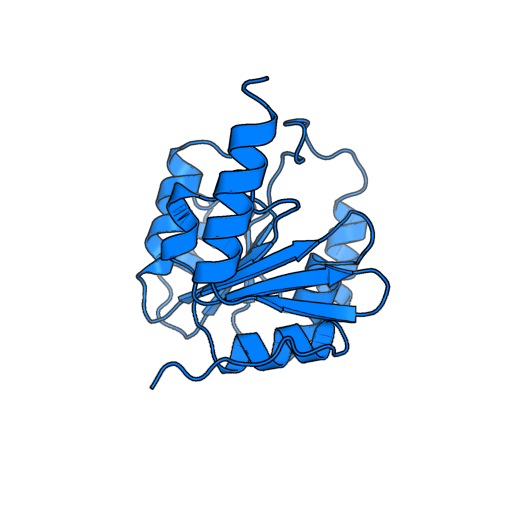 N N . LYS A 1 148 ? 12.067 -5.888 4.695 1.00 91.81 148 LYS A N 1
ATOM 1202 C CA . LYS A 1 148 ? 10.922 -5.800 5.615 1.00 91.81 148 LYS A CA 1
ATOM 1203 C C . LYS A 1 148 ? 9.632 -6.352 5.024 1.00 91.81 148 LYS A C 1
ATOM 1205 O O . LYS A 1 148 ? 8.651 -6.513 5.751 1.00 91.81 148 LYS A O 1
ATOM 1210 N N . PHE A 1 149 ? 9.616 -6.618 3.724 1.00 93.44 149 PHE A N 1
ATOM 1211 C CA . PHE A 1 149 ? 8.472 -7.173 3.021 1.00 93.44 149 PHE A CA 1
ATOM 1212 C C . PHE A 1 149 ? 8.666 -8.667 2.800 1.00 93.44 149 PHE A C 1
ATOM 1214 O O . PHE A 1 149 ? 9.776 -9.177 2.861 1.00 93.44 149 PHE A O 1
ATOM 1221 N N . GLU A 1 150 ? 7.568 -9.376 2.566 1.00 92.94 150 GLU A N 1
ATOM 1222 C CA . GLU A 1 150 ? 7.583 -10.823 2.325 1.00 92.94 150 GLU A CA 1
ATOM 1223 C C . GLU A 1 150 ? 7.283 -11.157 0.864 1.00 92.94 150 GLU A C 1
ATOM 1225 O O . GLU A 1 150 ? 7.650 -12.224 0.375 1.00 92.94 150 GLU A O 1
ATOM 1230 N N . ILE A 1 151 ? 6.610 -10.248 0.152 1.00 94.06 151 ILE A N 1
ATOM 1231 C CA . ILE A 1 151 ? 6.276 -10.434 -1.254 1.00 94.06 151 ILE A CA 1
ATOM 1232 C C . ILE A 1 151 ? 6.089 -9.107 -1.982 1.00 94.06 151 ILE A C 1
ATOM 1234 O O . ILE A 1 151 ? 5.628 -8.113 -1.411 1.00 94.06 151 ILE A O 1
ATOM 1238 N N . ILE A 1 152 ? 6.377 -9.129 -3.281 1.00 93.94 152 ILE A N 1
ATOM 1239 C CA . ILE A 1 152 ? 6.033 -8.055 -4.206 1.00 93.94 152 ILE A CA 1
ATOM 1240 C C . ILE A 1 152 ? 4.994 -8.550 -5.205 1.00 93.94 152 ILE A C 1
ATOM 1242 O O . ILE A 1 152 ? 5.089 -9.653 -5.737 1.00 93.94 152 ILE A O 1
ATOM 1246 N N . ILE A 1 153 ? 4.004 -7.714 -5.485 1.00 94.19 153 ILE A N 1
ATOM 1247 C CA . ILE A 1 153 ? 2.997 -7.935 -6.513 1.00 94.19 153 ILE A CA 1
ATOM 1248 C C . ILE A 1 153 ? 3.173 -6.853 -7.576 1.00 94.19 153 ILE A C 1
ATOM 1250 O O . ILE A 1 153 ? 2.808 -5.698 -7.362 1.00 94.19 153 ILE A O 1
ATOM 1254 N N . GLU A 1 154 ? 3.718 -7.227 -8.727 1.00 93.12 154 GLU A N 1
ATOM 1255 C CA . GLU A 1 154 ? 3.842 -6.350 -9.890 1.00 93.12 154 GLU A CA 1
ATOM 1256 C C . GLU A 1 154 ? 2.559 -6.431 -10.722 1.00 93.12 154 GLU A C 1
ATOM 1258 O O . GLU A 1 154 ? 2.226 -7.472 -11.293 1.00 93.12 154 GLU A O 1
ATOM 1263 N N . LEU A 1 155 ? 1.819 -5.326 -10.786 1.00 93.31 155 LEU A N 1
ATOM 1264 C CA . LEU A 1 155 ? 0.627 -5.199 -11.614 1.00 93.31 155 LEU A CA 1
ATOM 1265 C C . LEU A 1 155 ? 0.995 -4.764 -13.033 1.00 93.31 155 LEU A C 1
ATOM 1267 O O . LEU A 1 155 ? 1.682 -3.766 -13.256 1.00 93.31 155 LEU A O 1
ATOM 1271 N N . THR A 1 156 ? 0.434 -5.477 -13.998 1.00 90.62 156 THR A N 1
ATOM 1272 C CA . THR A 1 156 ? 0.551 -5.227 -15.434 1.00 90.62 156 THR A CA 1
ATOM 1273 C C . THR A 1 156 ? -0.834 -4.950 -16.024 1.00 90.62 156 THR A C 1
ATOM 1275 O O . THR A 1 156 ? -1.846 -5.034 -15.327 1.00 90.62 156 THR A O 1
ATOM 1278 N N . ASN A 1 157 ? -0.903 -4.623 -17.316 1.00 88.19 157 ASN A N 1
ATOM 1279 C CA . ASN A 1 157 ? -2.192 -4.488 -18.002 1.00 88.19 157 ASN A CA 1
ATOM 1280 C C . ASN A 1 157 ? -2.947 -5.825 -18.099 1.00 88.19 157 ASN A C 1
ATOM 1282 O O . ASN A 1 157 ? -4.174 -5.824 -18.147 1.00 88.19 157 ASN A O 1
ATOM 1286 N N . ASP A 1 158 ? -2.218 -6.944 -18.088 1.00 87.44 158 ASP A N 1
ATOM 1287 C CA . ASP A 1 158 ? -2.761 -8.281 -18.342 1.00 87.44 158 ASP A CA 1
ATOM 1288 C C . ASP A 1 158 ? -3.006 -9.087 -17.053 1.00 87.44 158 ASP A C 1
ATOM 1290 O O . ASP A 1 158 ? -3.512 -10.208 -17.100 1.00 87.44 158 ASP A O 1
ATOM 1294 N N . GLY A 1 159 ? -2.666 -8.530 -15.886 1.00 89.00 159 GLY A N 1
ATOM 1295 C CA . GLY A 1 159 ? -2.844 -9.184 -14.591 1.00 89.00 159 GLY A CA 1
ATOM 1296 C C . GLY A 1 159 ? -1.758 -8.813 -13.590 1.00 89.00 159 GLY A C 1
ATOM 1297 O O . GLY A 1 159 ? -1.208 -7.713 -13.629 1.00 89.00 159 GLY A O 1
ATOM 1298 N N . ALA A 1 160 ? -1.434 -9.741 -12.696 1.00 91.44 160 ALA A N 1
ATOM 1299 C CA . ALA A 1 160 ? -0.410 -9.562 -11.675 1.00 91.44 160 ALA A CA 1
ATOM 1300 C C . ALA A 1 160 ? 0.635 -10.676 -11.697 1.00 91.44 160 ALA A C 1
ATOM 1302 O O . ALA A 1 160 ? 0.322 -11.834 -11.982 1.00 91.44 160 ALA A O 1
ATOM 1303 N N . VAL A 1 161 ? 1.859 -10.303 -11.333 1.00 91.06 161 VAL A N 1
ATOM 1304 C CA . VAL A 1 161 ? 2.997 -11.192 -11.122 1.00 91.06 161 VAL A CA 1
ATOM 1305 C C . VAL A 1 161 ? 3.408 -11.105 -9.657 1.00 91.06 161 VAL A C 1
ATOM 1307 O O . VAL A 1 161 ? 3.679 -10.024 -9.143 1.00 91.06 161 VAL A O 1
ATOM 1310 N N . MET A 1 162 ? 3.454 -12.251 -8.985 1.00 91.00 162 MET A N 1
ATOM 1311 C CA . MET A 1 162 ? 3.937 -12.363 -7.609 1.00 91.00 162 MET A CA 1
ATOM 1312 C C . MET A 1 162 ? 5.431 -12.699 -7.622 1.00 91.00 162 MET A C 1
ATOM 1314 O O . MET A 1 162 ? 5.833 -13.689 -8.233 1.00 91.00 162 MET A O 1
ATOM 1318 N N . LEU A 1 163 ? 6.241 -11.866 -6.974 1.00 90.31 163 LEU A N 1
ATOM 1319 C CA . LEU A 1 163 ? 7.696 -11.969 -6.933 1.00 90.31 163 LEU A CA 1
ATOM 1320 C C . LEU A 1 163 ? 8.163 -12.181 -5.486 1.00 90.31 163 LEU A C 1
ATOM 1322 O O . LEU A 1 163 ? 7.843 -11.354 -4.623 1.00 90.31 163 LEU A O 1
ATOM 1326 N N . PRO A 1 164 ? 8.955 -13.233 -5.218 1.00 90.50 164 PRO A N 1
ATOM 1327 C CA . PRO A 1 164 ? 9.699 -13.354 -3.971 1.00 90.50 164 PRO A CA 1
ATOM 1328 C C . PRO A 1 164 ? 10.665 -12.180 -3.785 1.00 90.50 164 PRO A C 1
ATOM 1330 O O . PRO A 1 164 ? 11.185 -11.618 -4.758 1.00 90.50 164 PRO A O 1
ATOM 1333 N N . ILE A 1 165 ? 10.943 -11.833 -2.532 1.00 90.50 165 ILE A N 1
ATOM 1334 C CA . ILE A 1 165 ? 11.776 -10.677 -2.176 1.00 90.50 165 ILE A CA 1
ATOM 1335 C C . ILE A 1 165 ? 13.203 -10.826 -2.689 1.00 90.50 165 ILE A C 1
ATOM 1337 O O . ILE A 1 165 ? 13.788 -9.853 -3.157 1.00 90.50 165 ILE A O 1
ATOM 1341 N N . GLU A 1 166 ? 13.744 -12.041 -2.717 1.00 90.06 166 GLU A N 1
ATOM 1342 C CA . GLU A 1 166 ? 15.078 -12.308 -3.253 1.00 90.06 166 GLU A CA 1
ATOM 1343 C C . GLU A 1 166 ? 15.167 -11.937 -4.738 1.00 90.06 166 GLU A C 1
ATOM 1345 O O . GLU A 1 166 ? 16.167 -11.376 -5.188 1.00 90.06 166 GLU A O 1
ATOM 1350 N N . THR A 1 167 ? 14.100 -12.202 -5.500 1.00 90.12 167 THR A N 1
ATOM 1351 C CA . THR A 1 167 ? 14.026 -11.822 -6.919 1.00 90.12 167 THR A CA 1
ATOM 1352 C C . THR A 1 167 ? 13.930 -10.304 -7.060 1.00 90.12 167 THR A C 1
ATOM 1354 O O . THR A 1 167 ? 14.611 -9.710 -7.897 1.00 90.12 167 THR A O 1
ATOM 1357 N N . ALA A 1 168 ? 13.130 -9.655 -6.214 1.00 89.00 168 ALA A N 1
ATOM 1358 C CA . ALA A 1 168 ? 12.990 -8.205 -6.222 1.00 89.00 168 ALA A CA 1
ATOM 1359 C C . ALA A 1 168 ? 14.286 -7.466 -5.860 1.00 89.00 168 ALA A C 1
ATOM 1361 O O . ALA A 1 168 ? 14.630 -6.485 -6.520 1.00 89.00 168 ALA A O 1
ATOM 1362 N N . LEU A 1 169 ? 15.031 -7.953 -4.865 1.00 90.12 169 LEU A N 1
ATOM 1363 C CA . LEU A 1 169 ? 16.337 -7.412 -4.480 1.00 90.12 169 LEU A CA 1
ATOM 1364 C C . LEU A 1 169 ? 17.321 -7.466 -5.654 1.00 90.12 169 LEU A C 1
ATOM 1366 O O . LEU A 1 169 ? 17.966 -6.467 -5.972 1.00 90.12 169 LEU A O 1
ATOM 1370 N N . GLN A 1 170 ? 17.379 -8.596 -6.365 1.00 89.50 170 GLN A N 1
ATOM 1371 C CA . GLN A 1 170 ? 18.216 -8.728 -7.562 1.00 89.50 170 GLN A CA 1
ATOM 1372 C C . GLN A 1 170 ? 17.812 -7.732 -8.657 1.00 89.50 170 GLN A C 1
ATOM 1374 O O . GLN A 1 170 ? 18.675 -7.086 -9.256 1.00 89.50 170 GLN A O 1
ATOM 1379 N N . MET A 1 171 ? 16.509 -7.565 -8.907 1.00 88.50 171 MET A N 1
ATOM 1380 C CA . MET A 1 171 ? 16.012 -6.572 -9.864 1.00 88.50 171 MET A CA 1
ATOM 1381 C C . MET A 1 171 ? 16.404 -5.148 -9.452 1.00 88.50 171 MET A C 1
ATOM 1383 O O . MET A 1 171 ? 16.871 -4.379 -10.291 1.00 88.50 171 MET A O 1
ATOM 1387 N N . CYS A 1 172 ? 16.267 -4.810 -8.169 1.00 87.88 172 CYS A N 1
ATOM 1388 C CA . CYS A 1 172 ? 16.634 -3.507 -7.624 1.00 87.88 172 CYS A CA 1
ATOM 1389 C C . CYS A 1 172 ? 18.119 -3.186 -7.869 1.00 87.88 172 CYS A C 1
ATOM 1391 O O . CYS A 1 172 ? 18.443 -2.145 -8.444 1.00 87.88 172 CYS A O 1
ATOM 1393 N N . GLN A 1 173 ? 19.012 -4.134 -7.568 1.00 87.06 173 GLN A N 1
ATOM 1394 C CA . GLN A 1 173 ? 20.455 -3.998 -7.797 1.00 87.06 173 GLN A CA 1
ATOM 1395 C C . GLN A 1 173 ? 20.809 -3.780 -9.275 1.00 87.06 173 GLN A C 1
ATOM 1397 O O . GLN A 1 173 ? 21.693 -2.984 -9.602 1.00 87.06 173 GLN A O 1
ATOM 1402 N N . VAL A 1 174 ? 20.131 -4.478 -10.194 1.00 86.50 174 VAL A N 1
ATOM 1403 C CA . VAL A 1 174 ? 20.331 -4.296 -11.643 1.00 86.50 174 VAL A CA 1
ATOM 1404 C C . VAL A 1 174 ? 19.871 -2.904 -12.088 1.00 86.50 174 VAL A C 1
ATOM 1406 O O . VAL A 1 174 ? 20.582 -2.223 -12.833 1.00 86.50 174 VAL A O 1
ATOM 1409 N N . LEU A 1 175 ? 18.707 -2.455 -11.612 1.00 84.69 175 LEU A N 1
ATOM 1410 C CA . LEU A 1 175 ? 18.152 -1.140 -11.940 1.00 84.69 175 LEU A CA 1
ATOM 1411 C C . LEU A 1 175 ? 19.031 0.004 -11.414 1.00 84.69 175 LEU A C 1
ATOM 1413 O O . LEU A 1 175 ? 19.203 1.001 -12.114 1.00 84.69 175 LEU A O 1
ATOM 1417 N N . ASN A 1 176 ? 19.636 -0.151 -10.233 1.00 81.12 176 ASN A N 1
ATOM 1418 C CA . ASN A 1 176 ? 20.529 0.855 -9.652 1.00 81.12 176 ASN A CA 1
ATOM 1419 C C . ASN A 1 176 ? 21.867 0.965 -10.403 1.00 81.12 176 ASN A C 1
ATOM 1421 O O . ASN A 1 176 ? 22.284 2.074 -10.737 1.00 81.12 176 ASN A O 1
ATOM 1425 N N . LYS A 1 177 ? 22.467 -0.160 -10.818 1.00 78.19 177 LYS A N 1
ATOM 1426 C CA . LYS A 1 177 ? 23.700 -0.174 -11.637 1.00 78.19 177 LYS A CA 1
ATOM 1427 C C . LYS A 1 177 ? 23.549 0.465 -13.020 1.00 78.19 177 LYS A C 1
ATOM 1429 O O . LYS A 1 177 ? 24.535 0.865 -13.631 1.00 78.19 177 LYS A O 1
ATOM 1434 N N . SER A 1 178 ? 22.328 0.524 -13.545 1.00 63.12 178 SER A N 1
ATOM 1435 C CA . SER A 1 178 ? 22.055 0.994 -14.908 1.00 63.12 178 SER A CA 1
ATOM 1436 C C . SER A 1 178 ? 22.184 2.514 -15.075 1.00 63.12 178 SER A C 1
ATOM 1438 O O . SER A 1 178 ? 22.145 2.992 -16.203 1.00 63.12 178 SER A O 1
ATOM 1440 N N . ILE A 1 179 ? 22.310 3.267 -13.976 1.00 58.66 179 ILE A N 1
ATOM 1441 C CA . ILE A 1 179 ? 22.298 4.742 -13.963 1.00 58.66 179 ILE A CA 1
ATOM 1442 C C . ILE A 1 179 ? 23.629 5.345 -13.500 1.00 58.66 179 ILE A C 1
ATOM 1444 O O . ILE A 1 179 ? 23.862 6.536 -13.671 1.00 58.66 179 ILE A O 1
ATOM 1448 N N . GLU A 1 180 ? 24.551 4.516 -13.013 1.00 54.41 180 GLU A N 1
ATOM 1449 C CA . GLU A 1 180 ? 25.954 4.896 -12.797 1.00 54.41 180 GLU A CA 1
ATOM 1450 C C . GLU A 1 180 ? 26.779 4.910 -14.107 1.00 54.41 180 GLU A C 1
ATOM 1452 O O . GLU A 1 180 ? 28.006 4.997 -14.071 1.00 54.41 180 GLU A O 1
ATOM 1457 N N . LYS A 1 181 ? 26.116 4.815 -15.268 1.00 40.59 181 LYS A N 1
ATOM 1458 C CA . LYS A 1 181 ? 26.693 4.933 -16.614 1.00 40.59 181 LYS A CA 1
ATOM 1459 C C . LYS A 1 181 ? 26.079 6.111 -17.353 1.00 40.59 181 LYS A C 1
ATOM 1461 O O . LYS A 1 181 ? 26.836 6.752 -18.111 1.00 40.59 181 LYS A O 1
#

Secondary structure (DSSP, 8-state):
--------EE-HHHHHHHHHHH-SEEEEEE-TTS-HHHHHHHHTTT-SSEEEE--SB-TTSPBPPTTHHHHHHHHHHH-TT-EEES-TTSHHHHHHHH--S-EEEEEE--TT--HHHHHHHHHTTT-TTEEEEEE-S-GGG-HHHHTT-SEEEEE-SS-EEEEEHHHHHHHHHHHHHTS--

Foldseek 3Di:
DPPPPDWDFDAALVVLLVCLVPWQEEEEEEAPPLCRVPSNLLSCQPPAAEEEEDDQADQVLDGDDPPVVVVVVVSCVSHVRYHYDPACPDPSVVVSVPDDAQHEYEYADDPNDDPVRVVSLLVCLPPPSYRYYYYYHDLLVCLVPLVSTQWYWYGDPRHITIDGSVRSNVVNVVVVVVPVD

pLDDT: mean 84.9, std 12.63, range [31.44, 97.31]

Sequence (181 aa):
MIDTEKIIVCTSSEAISRSIARYKNIIICGIQGVGKLTNTIKAVKERENVYLVENTFDFDGKTKARGYKRYLDYLYSLKEDLFIIDKMTSDKGKAFIESKEDRVLIVDGIFGRNEQEIEVISSFFENYDVRVILIDRCIRYLEDMLEKFEIIIELTNDGAVMLPIETALQMCQVLNKSIEK